Protein AF-A0ABD7SU60-F1 (afdb_monomer_lite)

Secondary structure (DSSP, 8-state):
-HHHHHHHHHHT-TTEEEEEEETTTTEEEEEEEETTEEEEEEEETTTTEEEEEEEPSS-TT-EEEEEEEEHHHHHHHHHTSPPGGGG--

Foldseek 3Di:
DQLVVLLVLQVPQPFKDFDDQDPVQCWTWIWGDDPQWIWIWTQRSVQQKTWIWTADNVHRVDIDTPGMDGSVVVSVVRVPDDDPVNPPD

Radius of gyration: 13.77 Å; chains: 1; bounding box: 45×27×39 Å

pLDDT: mean 84.89, std 10.17, range [49.31, 96.88]

Sequence (89 aa):
MRNKNLFQALESMPTVCVCQFDEDTNSIGISFDYIGVIYTAYIDVDTQSGELLRHDKEDPTLIENLGTVVADDLISFFARLPSVESILK

Structure (mmCIF, N/CA/C/O backbone):
data_AF-A0ABD7SU60-F1
#
_entry.id   AF-A0ABD7SU60-F1
#
loop_
_atom_site.group_PDB
_atom_site.id
_atom_site.type_symbol
_atom_site.label_atom_id
_atom_site.label_alt_id
_atom_site.label_comp_id
_atom_site.label_asym_id
_atom_site.label_entity_id
_atom_site.label_seq_id
_atom_site.pdbx_PDB_ins_code
_atom_site.Cartn_x
_atom_site.Cartn_y
_atom_site.Cartn_z
_atom_site.occupancy
_atom_site.B_iso_or_equiv
_atom_site.auth_seq_id
_atom_site.auth_comp_id
_atom_site.auth_asym_id
_atom_site.auth_atom_id
_atom_site.pdbx_PDB_model_num
ATOM 1 N N . MET A 1 1 ? 7.380 8.083 -18.824 1.00 49.31 1 MET A N 1
ATOM 2 C CA . MET A 1 1 ? 5.973 8.528 -18.998 1.00 49.31 1 MET A CA 1
ATOM 3 C C . MET A 1 1 ? 4.969 7.653 -18.244 1.00 49.31 1 MET A C 1
ATOM 5 O O . MET A 1 1 ? 4.038 8.230 -17.710 1.00 49.31 1 MET A O 1
ATOM 9 N N . ARG A 1 2 ? 5.152 6.323 -18.123 1.00 51.47 2 ARG A N 1
ATOM 10 C CA . ARG A 1 2 ? 4.261 5.450 -17.321 1.00 51.47 2 ARG A CA 1
ATOM 11 C C . ARG A 1 2 ? 4.191 5.820 -15.829 1.00 51.47 2 ARG A C 1
ATOM 13 O O . ARG A 1 2 ? 3.098 5.884 -15.283 1.00 51.47 2 ARG A O 1
ATOM 20 N N . ASN A 1 3 ? 5.323 6.178 -15.225 1.00 57.66 3 ASN A N 1
ATOM 21 C CA . ASN A 1 3 ? 5.437 6.457 -13.785 1.00 57.66 3 ASN A CA 1
ATOM 22 C C . ASN A 1 3 ? 4.596 7.668 -13.337 1.00 57.66 3 ASN A C 1
ATOM 24 O O . ASN A 1 3 ? 4.025 7.657 -12.254 1.00 57.66 3 ASN A O 1
ATOM 28 N N . LYS A 1 4 ? 4.457 8.694 -14.196 1.00 61.81 4 LYS A N 1
ATOM 29 C CA . LYS A 1 4 ? 3.640 9.882 -13.891 1.00 61.81 4 LYS A CA 1
ATOM 30 C C . LYS A 1 4 ? 2.145 9.566 -13.830 1.00 61.81 4 LYS A C 1
ATOM 32 O O . LYS A 1 4 ? 1.456 10.159 -13.015 1.00 61.81 4 LYS A O 1
ATOM 37 N N . ASN A 1 5 ? 1.658 8.633 -14.651 1.00 78.88 5 ASN A N 1
ATOM 38 C CA . ASN A 1 5 ? 0.229 8.324 -14.713 1.00 78.88 5 ASN A CA 1
ATOM 39 C C . ASN A 1 5 ? -0.241 7.551 -13.477 1.00 78.88 5 ASN A C 1
ATOM 41 O O . ASN A 1 5 ? -1.300 7.859 -12.945 1.00 78.88 5 ASN A O 1
ATOM 45 N N . LEU A 1 6 ? 0.551 6.578 -13.012 1.00 80.38 6 LEU A N 1
ATOM 46 C CA . LEU A 1 6 ? 0.213 5.809 -11.813 1.00 80.38 6 LEU A CA 1
ATOM 47 C C . LEU A 1 6 ? 0.263 6.689 -10.559 1.00 80.38 6 LEU A C 1
ATOM 49 O O . LEU A 1 6 ? -0.673 6.675 -9.765 1.00 80.38 6 LEU A O 1
ATOM 53 N N . PHE A 1 7 ? 1.309 7.508 -10.425 1.00 82.19 7 PHE A N 1
ATOM 54 C CA . PHE A 1 7 ? 1.420 8.468 -9.329 1.00 82.19 7 PHE A CA 1
ATOM 55 C C . PHE A 1 7 ? 0.227 9.431 -9.298 1.00 82.19 7 PHE A C 1
ATOM 57 O O . PHE A 1 7 ? -0.417 9.558 -8.267 1.00 82.19 7 PHE A O 1
ATOM 64 N N . GLN A 1 8 ? -0.123 10.042 -10.436 1.00 82.56 8 GLN A N 1
ATOM 65 C CA . GLN A 1 8 ? -1.268 10.957 -10.530 1.00 82.56 8 GLN A CA 1
ATOM 66 C C . GLN A 1 8 ? -2.605 10.272 -10.222 1.00 82.56 8 GLN A C 1
ATOM 68 O O . GLN A 1 8 ? -3.466 10.873 -9.584 1.00 82.56 8 GLN A O 1
ATOM 73 N N . ALA A 1 9 ? -2.790 9.021 -10.657 1.00 82.56 9 ALA A N 1
ATOM 74 C CA . ALA A 1 9 ? -3.998 8.261 -10.351 1.00 82.56 9 ALA A CA 1
ATOM 75 C C . ALA A 1 9 ? -4.140 8.027 -8.839 1.00 82.56 9 ALA A C 1
ATOM 77 O O . ALA A 1 9 ? -5.204 8.290 -8.282 1.00 82.56 9 ALA A O 1
ATOM 78 N N . LEU A 1 10 ? -3.062 7.603 -8.173 1.00 81.62 10 LEU A N 1
ATOM 79 C CA . LEU A 1 10 ? -3.026 7.397 -6.722 1.00 81.62 10 LEU A CA 1
ATOM 80 C C . LEU A 1 10 ? -3.164 8.716 -5.944 1.00 81.62 10 LEU A C 1
ATOM 82 O O . LEU A 1 10 ? -3.903 8.769 -4.969 1.00 81.62 10 LEU A O 1
ATOM 86 N N . GLU A 1 11 ? -2.521 9.792 -6.402 1.00 82.50 11 GLU A N 1
ATOM 87 C CA . GLU A 1 11 ? -2.560 11.124 -5.775 1.00 82.50 11 GLU A CA 1
ATOM 88 C C . GLU A 1 11 ? -3.953 11.762 -5.850 1.00 82.50 11 GLU A C 1
ATOM 90 O O . GLU A 1 11 ? -4.347 12.520 -4.968 1.00 82.50 11 GLU A O 1
ATOM 95 N N . SER A 1 12 ? -4.731 11.434 -6.883 1.00 81.12 12 SER A N 1
ATOM 96 C CA . SER A 1 12 ? -6.092 11.952 -7.048 1.00 81.12 12 SER A CA 1
ATOM 97 C C . SER A 1 12 ? -7.128 11.339 -6.094 1.00 81.12 12 SER A C 1
ATOM 99 O O . SER A 1 12 ? -8.276 11.789 -6.076 1.00 81.12 12 SER A O 1
ATOM 101 N N . MET A 1 13 ? -6.761 10.322 -5.305 1.00 80.75 13 MET A N 1
ATOM 102 C CA . MET A 1 13 ? -7.684 9.645 -4.394 1.00 80.75 13 MET A CA 1
ATOM 103 C C . MET A 1 13 ? -7.821 10.400 -3.065 1.00 80.75 13 MET A C 1
ATOM 105 O O . MET A 1 13 ? -6.845 10.507 -2.327 1.00 80.75 13 MET A O 1
ATOM 109 N N . PRO A 1 14 ? -9.032 10.840 -2.677 1.00 68.62 14 PRO A N 1
ATOM 110 C CA . PRO A 1 14 ? -9.223 11.703 -1.506 1.00 68.62 14 PRO A CA 1
ATOM 111 C C . PRO A 1 14 ? -8.769 11.102 -0.168 1.00 68.62 14 PRO A C 1
ATOM 113 O O . PRO A 1 14 ? -8.457 11.836 0.765 1.00 68.62 14 PRO A O 1
ATOM 116 N N . THR A 1 15 ? -8.777 9.774 -0.052 1.00 74.75 15 THR A N 1
ATOM 117 C CA . THR A 1 15 ? -8.467 9.032 1.181 1.00 74.75 15 THR A CA 1
ATOM 118 C C . THR A 1 15 ? -7.072 8.411 1.181 1.00 74.75 15 THR A C 1
ATOM 120 O O . THR A 1 15 ? -6.698 7.775 2.164 1.00 74.75 15 THR A O 1
ATOM 123 N N . VAL A 1 16 ? -6.313 8.564 0.092 1.00 78.38 16 VAL A N 1
ATOM 124 C CA . VAL A 1 16 ? -4.963 8.009 -0.034 1.00 78.38 16 VAL A CA 1
ATOM 125 C C . VAL A 1 16 ? -3.953 9.139 0.034 1.00 78.38 16 VAL A C 1
ATOM 127 O O . VAL A 1 16 ? -3.939 10.045 -0.792 1.00 78.38 16 VAL A O 1
ATOM 130 N N . CYS A 1 17 ? -3.059 9.054 1.008 1.00 77.62 17 CYS A N 1
ATOM 131 C CA . CYS A 1 17 ? -1.851 9.852 1.036 1.00 77.62 17 CYS A CA 1
ATOM 132 C C . CYS A 1 17 ? -0.789 9.137 0.198 1.00 77.62 17 CYS A C 1
ATOM 134 O O . CYS A 1 17 ? -0.290 8.077 0.579 1.00 77.62 17 CYS A O 1
ATOM 136 N N . VAL A 1 18 ? -0.407 9.720 -0.935 1.00 74.56 18 VAL A N 1
ATOM 137 C CA . VAL A 1 18 ? 0.794 9.283 -1.654 1.00 74.56 18 VAL A CA 1
ATOM 138 C C . VAL A 1 18 ? 2.002 9.882 -0.946 1.00 74.56 18 VAL A C 1
ATOM 140 O O . 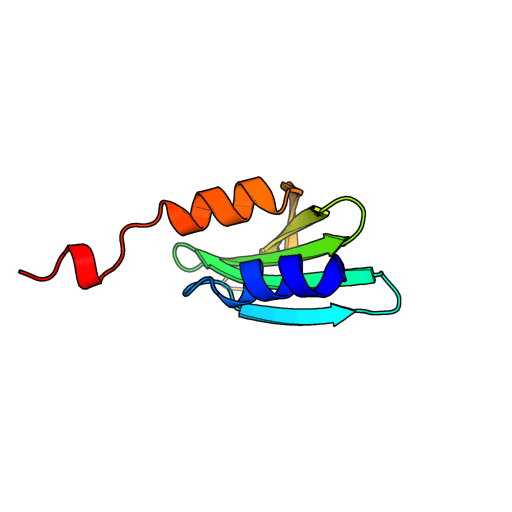VAL A 1 18 ? 2.167 11.099 -0.904 1.00 74.56 18 VAL A O 1
ATOM 143 N N . CYS A 1 19 ? 2.818 9.029 -0.331 1.00 67.88 19 CYS A N 1
ATOM 144 C CA . CYS A 1 19 ? 3.900 9.470 0.540 1.00 67.88 19 CYS A CA 1
ATOM 145 C C . CYS A 1 19 ? 5.149 9.846 -0.258 1.00 67.88 19 CYS A C 1
ATOM 147 O O . CYS A 1 19 ? 5.723 10.906 -0.016 1.00 67.88 19 CYS A O 1
ATOM 149 N N . GLN A 1 20 ? 5.588 8.989 -1.189 1.00 72.25 20 GLN A N 1
ATOM 150 C CA . GLN A 1 20 ? 6.842 9.197 -1.917 1.00 72.25 20 GLN A CA 1
ATOM 151 C C . GLN A 1 20 ? 6.971 8.266 -3.133 1.00 72.25 20 GLN A C 1
ATOM 153 O O . GLN A 1 20 ? 6.502 7.130 -3.100 1.00 72.25 20 GLN A O 1
ATOM 158 N N . PHE A 1 21 ? 7.648 8.733 -4.186 1.00 81.25 21 PHE A N 1
ATOM 159 C CA . PHE A 1 21 ? 8.246 7.859 -5.198 1.00 81.25 21 PHE A CA 1
ATOM 160 C C . PHE A 1 21 ? 9.684 7.539 -4.782 1.00 81.25 21 PHE A C 1
ATOM 162 O O . PHE A 1 21 ? 10.487 8.455 -4.599 1.00 81.25 21 PHE A O 1
ATOM 169 N N . ASP A 1 22 ? 9.980 6.258 -4.605 1.00 83.56 22 ASP A N 1
ATOM 170 C CA . ASP A 1 22 ? 11.316 5.758 -4.311 1.00 83.56 22 ASP A CA 1
ATOM 171 C C . ASP A 1 22 ? 11.993 5.329 -5.620 1.00 83.56 22 ASP A C 1
ATOM 173 O O . ASP A 1 22 ? 11.558 4.385 -6.284 1.00 83.56 22 ASP A O 1
ATOM 177 N N . GLU A 1 23 ? 13.038 6.064 -6.010 1.00 81.38 23 GLU A N 1
ATOM 178 C CA . GLU A 1 23 ? 13.786 5.819 -7.246 1.00 81.38 23 GLU A CA 1
ATOM 179 C C . GLU A 1 23 ? 14.623 4.536 -7.175 1.00 81.38 23 GLU A C 1
ATOM 181 O O . GLU A 1 23 ? 14.817 3.891 -8.207 1.00 81.38 23 GLU A O 1
ATOM 186 N N . ASP A 1 24 ? 15.073 4.135 -5.981 1.00 84.06 24 ASP A N 1
ATOM 187 C CA . ASP A 1 24 ? 15.946 2.971 -5.801 1.00 84.06 24 ASP A CA 1
ATOM 188 C C . ASP A 1 24 ? 15.166 1.663 -5.975 1.00 84.06 24 ASP A C 1
ATOM 190 O O . ASP A 1 24 ? 15.670 0.691 -6.543 1.00 84.06 24 ASP A O 1
ATOM 194 N N . THR A 1 25 ? 13.915 1.646 -5.512 1.00 84.62 25 THR A N 1
ATOM 195 C CA . THR A 1 25 ? 13.009 0.492 -5.612 1.00 84.62 25 THR A CA 1
ATOM 196 C C . THR A 1 25 ? 11.984 0.624 -6.739 1.00 84.62 25 THR A C 1
ATOM 198 O O . THR A 1 25 ? 11.138 -0.255 -6.893 1.00 84.62 25 THR A O 1
ATOM 201 N N . ASN A 1 26 ? 12.030 1.714 -7.516 1.00 88.25 26 ASN A N 1
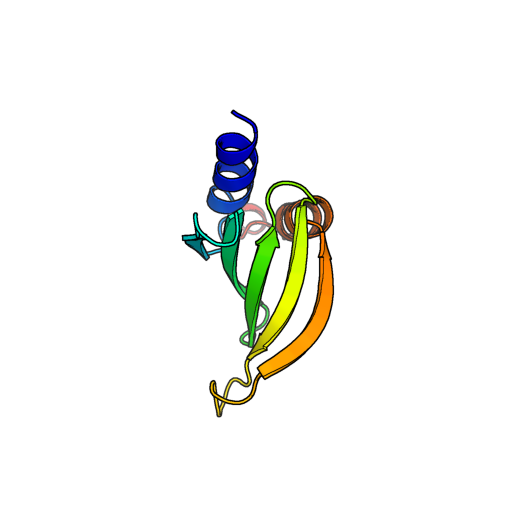ATOM 202 C CA . ASN A 1 26 ? 11.043 2.070 -8.544 1.00 88.25 26 ASN A CA 1
ATOM 203 C C . ASN A 1 26 ? 9.589 1.903 -8.055 1.00 88.25 26 ASN A C 1
ATOM 205 O O . ASN A 1 26 ? 8.723 1.408 -8.780 1.00 88.25 26 ASN A O 1
ATOM 209 N N . SER A 1 27 ? 9.327 2.296 -6.808 1.00 89.44 27 SER A N 1
ATOM 210 C CA . SER A 1 27 ? 8.063 2.031 -6.121 1.00 89.44 27 SER A CA 1
ATOM 211 C C . SER A 1 27 ? 7.388 3.314 -5.648 1.00 89.44 27 SER A C 1
ATOM 213 O O . SER A 1 27 ? 8.033 4.302 -5.302 1.00 89.44 27 SER A O 1
ATOM 215 N N . ILE A 1 28 ? 6.058 3.309 -5.617 1.00 90.88 28 ILE A N 1
ATOM 216 C CA . ILE A 1 28 ? 5.244 4.391 -5.063 1.00 90.88 28 ILE A CA 1
ATOM 217 C C . ILE A 1 28 ? 4.742 3.950 -3.693 1.00 90.88 28 ILE A C 1
ATOM 219 O O . ILE A 1 28 ? 3.934 3.027 -3.583 1.00 90.88 28 ILE A O 1
ATOM 223 N N . GLY A 1 29 ? 5.218 4.625 -2.651 1.00 91.75 29 GLY A N 1
ATOM 224 C CA . GLY A 1 29 ? 4.735 4.451 -1.290 1.00 91.75 29 GLY A CA 1
ATOM 225 C C . GLY A 1 29 ? 3.399 5.161 -1.099 1.00 91.75 29 GLY A C 1
ATOM 226 O O . GLY A 1 29 ? 3.296 6.373 -1.305 1.00 91.75 29 GLY A O 1
ATOM 227 N N . ILE A 1 30 ? 2.389 4.416 -0.672 1.00 91.62 30 ILE A N 1
ATOM 228 C CA . ILE A 1 30 ? 1.066 4.930 -0.327 1.00 91.62 30 ILE A CA 1
ATOM 229 C C . ILE A 1 30 ? 0.722 4.604 1.123 1.00 91.62 30 ILE A C 1
ATOM 231 O O . ILE A 1 30 ? 1.130 3.571 1.656 1.00 91.62 30 ILE A O 1
ATOM 235 N N . SER A 1 31 ? -0.064 5.478 1.740 1.00 91.50 31 SER A 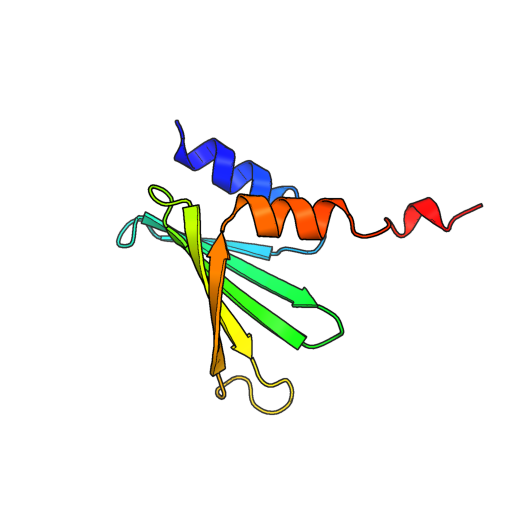N 1
ATOM 236 C CA . SER A 1 31 ? -0.640 5.297 3.067 1.00 91.50 31 SER A CA 1
ATOM 237 C C . SER A 1 31 ? -2.096 5.746 3.065 1.00 91.50 31 SER A C 1
ATOM 239 O O . SER A 1 31 ? -2.435 6.748 2.437 1.00 91.50 31 SER A O 1
ATOM 241 N N . PHE A 1 32 ? -2.974 5.017 3.744 1.00 89.56 32 PHE A N 1
ATOM 242 C CA . PHE A 1 32 ? -4.377 5.401 3.880 1.00 89.56 32 PHE A CA 1
ATOM 243 C C . PHE A 1 32 ? -4.970 4.911 5.199 1.00 89.56 32 PHE A C 1
ATOM 245 O O . PHE A 1 32 ? -4.591 3.859 5.714 1.00 89.56 32 PHE A O 1
ATOM 252 N N . ASP A 1 33 ? -5.929 5.672 5.729 1.00 88.62 33 ASP A N 1
ATOM 253 C CA . ASP A 1 33 ? -6.782 5.228 6.832 1.00 88.62 33 ASP A CA 1
ATOM 254 C C . ASP A 1 33 ? -8.053 4.598 6.261 1.00 88.62 33 ASP A C 1
ATOM 256 O O . ASP A 1 33 ? -8.724 5.180 5.402 1.00 88.62 33 ASP A O 1
ATOM 260 N N . TYR A 1 34 ? -8.391 3.405 6.743 1.00 87.12 34 TYR A N 1
ATOM 261 C CA . TYR A 1 34 ? -9.666 2.774 6.450 1.00 87.12 34 TYR A CA 1
ATOM 262 C C . TYR A 1 34 ? -10.279 2.192 7.723 1.00 87.12 34 TYR A C 1
ATOM 264 O O . TYR A 1 34 ? -9.747 1.260 8.325 1.00 87.12 34 TYR A O 1
ATOM 272 N N . ILE A 1 35 ? -11.431 2.745 8.119 1.00 87.00 35 ILE A N 1
ATOM 273 C CA . ILE A 1 35 ? -12.172 2.363 9.335 1.00 87.00 35 ILE A CA 1
ATOM 274 C C . ILE A 1 35 ? -11.284 2.526 10.592 1.00 87.00 35 ILE A C 1
ATOM 276 O O . ILE A 1 35 ? -11.345 1.748 11.541 1.00 87.00 35 ILE A O 1
ATOM 280 N N . GLY A 1 36 ? -10.447 3.571 10.623 1.00 85.19 36 GLY A N 1
ATOM 281 C CA . GLY A 1 36 ? -9.594 3.889 11.768 1.00 85.19 36 GLY A CA 1
ATOM 282 C C . GLY A 1 36 ? -8.399 2.954 11.941 1.00 85.19 36 GLY A C 1
ATOM 283 O O . GLY A 1 36 ? -7.885 2.851 13.058 1.00 85.19 36 GLY A O 1
ATOM 284 N N . VAL A 1 37 ? -8.010 2.256 10.871 1.00 89.56 37 VAL A N 1
ATOM 285 C CA . VAL A 1 37 ? -6.811 1.421 10.775 1.00 89.56 37 VAL A CA 1
ATOM 286 C C . VAL A 1 37 ? -5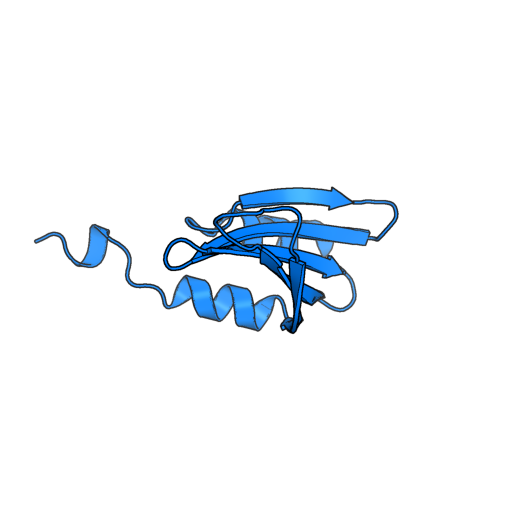.948 1.963 9.640 1.00 89.56 37 VAL A C 1
ATOM 288 O O . VAL A 1 37 ? -6.459 2.245 8.555 1.00 89.56 37 VAL A O 1
ATOM 291 N N . ILE A 1 38 ? -4.647 2.100 9.892 1.00 91.75 38 ILE A N 1
ATOM 292 C CA . ILE A 1 38 ? -3.685 2.602 8.909 1.00 91.75 38 ILE A CA 1
ATOM 293 C C . ILE A 1 38 ? -3.153 1.435 8.084 1.00 91.75 38 ILE A C 1
ATOM 295 O O . ILE A 1 38 ? -2.772 0.391 8.619 1.00 91.75 38 ILE A O 1
ATOM 299 N N . TYR A 1 39 ? -3.087 1.648 6.776 1.00 93.75 39 TYR A N 1
ATOM 300 C CA . TYR A 1 39 ? -2.498 0.724 5.823 1.00 93.75 39 TYR A CA 1
ATOM 301 C C . TYR A 1 39 ? -1.414 1.424 5.020 1.00 93.75 39 TYR A C 1
ATOM 303 O O . TYR A 1 39 ? -1.540 2.605 4.699 1.00 93.75 39 TYR A O 1
ATOM 311 N N . THR A 1 40 ? -0.373 0.685 4.651 1.00 94.31 40 THR A N 1
ATOM 312 C CA . THR A 1 40 ? 0.658 1.156 3.721 1.00 94.31 40 THR A CA 1
ATOM 313 C C . THR A 1 40 ? 0.933 0.119 2.652 1.00 94.31 40 THR A C 1
ATOM 315 O O . THR A 1 40 ? 0.866 -1.078 2.923 1.00 94.31 40 THR A O 1
ATOM 318 N N . ALA A 1 41 ? 1.306 0.568 1.460 1.00 94.00 41 ALA A N 1
ATOM 319 C CA . ALA A 1 41 ? 1.830 -0.307 0.421 1.00 94.00 41 ALA A CA 1
ATOM 320 C C . ALA A 1 41 ? 2.926 0.403 -0.374 1.00 94.00 41 ALA A C 1
ATOM 322 O O . ALA A 1 41 ? 2.895 1.623 -0.536 1.00 94.00 41 ALA A O 1
ATOM 323 N N . TYR A 1 42 ? 3.874 -0.374 -0.886 1.00 93.50 42 TYR A N 1
ATOM 324 C CA . TYR A 1 42 ? 4.901 0.088 -1.817 1.00 93.50 42 TYR A CA 1
ATOM 325 C C . TYR A 1 42 ? 4.622 -0.566 -3.164 1.00 93.50 42 TYR A C 1
ATOM 327 O O . TYR A 1 42 ? 4.847 -1.761 -3.332 1.00 93.50 42 TYR A O 1
ATOM 335 N N . ILE A 1 43 ? 4.040 0.201 -4.083 1.00 93.25 43 ILE A N 1
ATOM 336 C CA . ILE A 1 43 ? 3.592 -0.295 -5.383 1.00 93.25 43 ILE A CA 1
ATOM 337 C C . ILE A 1 43 ? 4.726 -0.140 -6.388 1.00 93.25 43 ILE A C 1
ATOM 339 O O . ILE A 1 43 ? 5.033 0.981 -6.797 1.00 93.25 43 ILE A O 1
ATOM 343 N N . ASP A 1 44 ? 5.317 -1.252 -6.806 1.00 92.81 44 ASP A N 1
ATOM 344 C CA . ASP A 1 44 ? 6.307 -1.276 -7.879 1.00 92.81 44 ASP A CA 1
ATOM 345 C C . ASP A 1 44 ? 5.668 -0.779 -9.185 1.00 92.81 44 ASP A C 1
ATOM 347 O O . ASP A 1 44 ? 4.570 -1.194 -9.566 1.00 92.81 44 ASP A O 1
ATOM 351 N N . VAL A 1 45 ? 6.327 0.155 -9.869 1.00 89.44 45 VAL A N 1
ATOM 352 C CA . VAL A 1 45 ? 5.736 0.849 -11.022 1.00 89.44 45 VAL A CA 1
ATOM 353 C C . VAL A 1 45 ? 5.646 -0.040 -12.266 1.00 89.44 45 VAL A C 1
ATOM 355 O O . VAL A 1 45 ? 4.764 0.172 -13.107 1.00 89.44 45 VAL A O 1
ATOM 358 N N . ASP A 1 46 ? 6.528 -1.029 -12.398 1.00 90.06 46 ASP A N 1
ATOM 359 C CA . ASP A 1 46 ? 6.585 -1.891 -13.579 1.00 90.06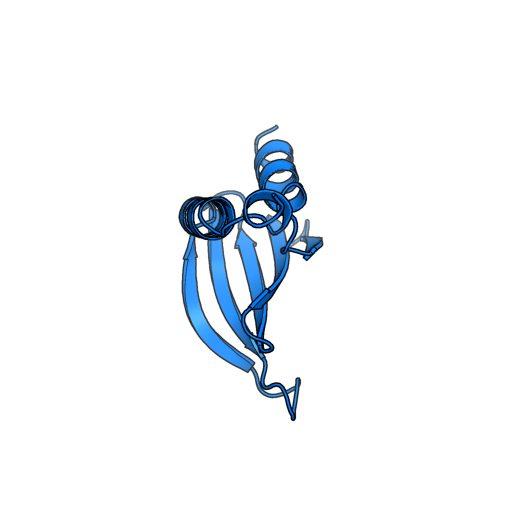 46 ASP A CA 1
ATOM 360 C C . ASP A 1 46 ? 5.530 -3.001 -13.522 1.00 90.06 46 ASP A C 1
ATOM 362 O O . ASP A 1 46 ? 4.870 -3.292 -14.523 1.00 90.06 46 ASP A O 1
ATOM 366 N N . THR A 1 47 ? 5.340 -3.589 -12.342 1.00 93.44 47 THR A N 1
ATOM 367 C CA . THR A 1 47 ? 4.368 -4.654 -12.066 1.00 93.44 47 THR A CA 1
ATOM 368 C C . THR A 1 47 ? 3.017 -4.124 -11.598 1.00 93.44 47 THR A C 1
ATOM 370 O O . THR A 1 47 ? 2.024 -4.843 -11.681 1.00 93.44 47 THR A O 1
ATOM 373 N N . GLN A 1 48 ? 2.970 -2.877 -11.123 1.00 92.69 48 GLN A N 1
ATOM 374 C CA . GLN A 1 48 ? 1.802 -2.245 -10.502 1.00 92.69 48 GLN A CA 1
ATOM 375 C C . GLN A 1 48 ? 1.266 -3.015 -9.295 1.00 92.69 48 GLN A C 1
ATOM 377 O O . GLN A 1 48 ? 0.063 -3.016 -9.030 1.00 92.69 48 GLN A O 1
ATOM 382 N N . SER A 1 49 ? 2.155 -3.676 -8.559 1.00 95.12 49 SER A N 1
ATOM 383 C CA . SER A 1 49 ? 1.797 -4.502 -7.413 1.00 95.12 49 SER A CA 1
ATOM 384 C C . SER A 1 49 ? 2.694 -4.217 -6.217 1.00 95.12 49 SER A C 1
ATOM 386 O O . SER A 1 49 ? 3.804 -3.713 -6.369 1.00 95.12 49 SER A O 1
ATOM 388 N N . GLY A 1 50 ? 2.198 -4.513 -5.021 1.00 95.06 50 GLY A N 1
ATOM 389 C CA . GLY A 1 50 ? 2.938 -4.321 -3.780 1.00 95.06 50 GLY A CA 1
ATOM 390 C C . GLY A 1 50 ? 2.323 -5.094 -2.625 1.00 95.06 50 GLY A C 1
ATOM 391 O O . GLY A 1 50 ? 1.210 -5.608 -2.731 1.00 95.06 50 GLY A O 1
ATOM 392 N N . GLU A 1 51 ? 3.040 -5.185 -1.513 1.00 96.62 51 GLU A N 1
ATOM 393 C CA . GLU A 1 51 ? 2.504 -5.775 -0.286 1.00 96.62 51 GLU A CA 1
ATOM 394 C C . GLU A 1 51 ? 1.626 -4.761 0.449 1.00 96.62 51 GLU A C 1
ATOM 396 O O . GLU A 1 51 ? 2.020 -3.608 0.635 1.00 96.62 51 GLU A O 1
ATOM 401 N N . LEU A 1 52 ? 0.439 -5.191 0.873 1.00 96.62 52 LEU A N 1
ATOM 402 C CA . LEU A 1 52 ? -0.446 -4.406 1.718 1.00 96.62 52 LEU A CA 1
ATOM 403 C C . LEU A 1 52 ? -0.134 -4.704 3.181 1.00 96.62 52 LEU A C 1
ATOM 405 O O . LEU A 1 52 ? -0.318 -5.820 3.666 1.00 96.62 52 LEU A O 1
ATOM 409 N N . LEU A 1 53 ? 0.305 -3.677 3.891 1.00 96.19 53 LEU A N 1
ATOM 410 C CA . LEU A 1 53 ? 0.706 -3.756 5.283 1.00 96.19 53 LEU A CA 1
ATOM 411 C C . LEU A 1 53 ? -0.344 -3.062 6.149 1.00 96.19 53 LEU A C 1
ATOM 413 O O . LEU A 1 53 ? -0.700 -1.914 5.886 1.00 96.19 53 LEU A O 1
ATOM 417 N N . ARG A 1 54 ? -0.832 -3.748 7.181 1.00 95.38 54 ARG A N 1
ATOM 418 C CA . ARG A 1 54 ? -1.717 -3.200 8.212 1.00 95.38 54 ARG A CA 1
ATOM 419 C C . ARG A 1 54 ? -0.895 -2.814 9.430 1.00 95.38 54 ARG A C 1
ATOM 421 O O . ARG A 1 54 ? -0.118 -3.626 9.923 1.00 95.38 54 ARG A O 1
ATOM 428 N N . HIS A 1 55 ? -1.124 -1.613 9.938 1.00 94.06 55 HIS A N 1
ATOM 429 C CA . HIS A 1 55 ? -0.507 -1.120 11.165 1.00 94.06 55 HIS A CA 1
ATOM 430 C C . HIS A 1 55 ? -1.480 -1.294 12.323 1.00 94.06 55 HIS A C 1
ATOM 432 O O . HIS A 1 55 ? -2.674 -1.005 12.184 1.00 94.06 55 HIS A O 1
ATOM 438 N N . ASP A 1 56 ? -0.986 -1.774 13.461 1.00 91.38 56 ASP A N 1
ATOM 439 C CA . ASP A 1 56 ? -1.779 -1.762 14.683 1.00 91.38 56 ASP A CA 1
ATOM 440 C C . ASP A 1 56 ? -1.999 -0.317 15.162 1.00 91.38 56 ASP A C 1
ATOM 442 O O . ASP A 1 56 ? -1.130 0.552 15.063 1.00 91.38 56 ASP A O 1
ATOM 446 N N . LYS A 1 57 ? -3.216 -0.042 15.637 1.00 84.62 57 LYS A N 1
ATOM 447 C CA . LYS A 1 57 ? -3.639 1.305 16.028 1.00 84.62 57 LYS A CA 1
ATOM 448 C C . LYS A 1 57 ? -3.050 1.736 17.372 1.00 84.62 57 LYS A C 1
ATOM 450 O O . LYS A 1 57 ? -2.881 2.932 17.606 1.00 84.62 57 LYS A O 1
ATOM 455 N N . GLU A 1 58 ? -2.810 0.783 18.265 1.00 88.25 58 GLU A N 1
ATOM 456 C CA . GLU A 1 58 ? -2.286 1.017 19.609 1.00 88.25 58 GLU A CA 1
ATOM 457 C C . GLU A 1 58 ? -0.754 0.959 19.621 1.00 88.25 58 GLU A C 1
ATOM 459 O O . GLU A 1 58 ? -0.124 1.709 20.369 1.00 88.25 58 GLU A O 1
ATOM 464 N N . ASP A 1 59 ? -0.159 0.136 18.751 1.00 87.25 59 ASP A N 1
ATOM 465 C CA . ASP A 1 59 ? 1.289 0.030 18.563 1.00 87.25 59 ASP A CA 1
ATOM 466 C C . ASP A 1 59 ? 1.684 0.039 17.069 1.00 87.25 59 ASP A C 1
ATOM 468 O O . ASP A 1 59 ? 1.751 -1.013 16.433 1.00 87.25 59 ASP A O 1
ATOM 472 N N . PRO A 1 60 ? 2.041 1.202 16.491 1.00 79.50 60 PRO A N 1
ATOM 473 C CA . PRO A 1 60 ? 2.392 1.311 15.072 1.00 79.50 60 PRO A CA 1
ATOM 474 C C . PRO A 1 60 ? 3.686 0.574 14.685 1.00 79.50 60 PRO A C 1
ATOM 476 O O . PRO A 1 60 ? 4.034 0.536 13.507 1.00 79.50 60 PRO A O 1
ATOM 479 N N . THR A 1 61 ? 4.427 0.002 15.642 1.00 86.88 61 THR A N 1
ATOM 480 C CA . THR A 1 61 ? 5.572 -0.869 15.331 1.00 86.88 61 THR A CA 1
ATOM 481 C C . THR A 1 61 ? 5.143 -2.288 14.951 1.00 86.88 61 THR A C 1
ATOM 483 O O . THR A 1 61 ? 5.926 -3.026 14.347 1.00 86.88 61 THR A O 1
ATOM 486 N N . LEU A 1 62 ? 3.899 -2.668 15.258 1.00 90.19 62 LEU A N 1
ATOM 487 C CA . LEU A 1 62 ? 3.318 -3.945 14.868 1.00 90.19 62 LEU A CA 1
ATOM 488 C C . LEU A 1 62 ? 2.707 -3.832 13.470 1.00 90.19 62 LEU A C 1
ATOM 490 O O . LEU A 1 62 ? 1.671 -3.198 13.262 1.00 90.19 62 LEU A O 1
ATOM 494 N N . ILE A 1 63 ? 3.366 -4.488 12.515 1.00 94.62 63 ILE A N 1
ATOM 495 C CA . ILE A 1 63 ? 2.984 -4.494 11.104 1.00 94.62 63 ILE A CA 1
ATOM 496 C C . ILE A 1 63 ? 2.592 -5.914 10.694 1.00 94.62 63 ILE A C 1
ATOM 498 O O . ILE A 1 63 ? 3.377 -6.853 10.839 1.00 94.62 63 ILE A O 1
ATOM 502 N N . GLU A 1 64 ? 1.387 -6.069 10.150 1.00 96.75 64 GLU A N 1
ATOM 503 C CA . GLU A 1 64 ? 0.897 -7.321 9.570 1.00 96.75 64 GLU A CA 1
ATOM 504 C C . GLU A 1 64 ? 0.851 -7.213 8.043 1.00 96.75 64 GLU A C 1
ATOM 506 O O . GLU A 1 64 ? 0.211 -6.319 7.493 1.00 96.75 64 GLU A O 1
ATOM 511 N N . ASN A 1 65 ? 1.501 -8.143 7.344 1.00 96.62 65 ASN A N 1
ATOM 512 C CA . ASN A 1 65 ? 1.388 -8.264 5.892 1.00 96.62 65 ASN A CA 1
ATOM 513 C C . ASN A 1 65 ? 0.101 -9.031 5.542 1.00 96.62 65 ASN A C 1
ATOM 515 O O . ASN A 1 65 ? -0.055 -10.193 5.917 1.00 96.62 65 ASN A O 1
ATOM 519 N N . LEU A 1 66 ? -0.817 -8.373 4.830 1.00 95.69 66 LEU A N 1
ATOM 520 C CA . LEU A 1 66 ? -2.116 -8.922 4.428 1.00 95.69 66 LEU A CA 1
ATOM 521 C C . LEU A 1 66 ? -2.093 -9.602 3.050 1.00 95.69 66 LEU A C 1
ATOM 523 O O . LEU A 1 66 ? -3.094 -10.192 2.641 1.00 95.69 66 LEU A O 1
ATOM 527 N N . GLY A 1 67 ? -0.970 -9.522 2.337 1.00 96.50 67 GLY A N 1
ATOM 528 C CA . GLY A 1 67 ? -0.772 -10.077 1.004 1.00 96.50 67 GLY A CA 1
ATOM 529 C C . GLY A 1 67 ? -0.524 -9.013 -0.061 1.00 96.50 67 GLY A C 1
ATOM 530 O O . GLY A 1 67 ? -0.258 -7.847 0.225 1.00 96.50 67 GLY A O 1
ATOM 531 N N . THR A 1 68 ? -0.593 -9.434 -1.321 1.00 96.88 68 THR A N 1
ATOM 532 C CA . THR A 1 68 ? -0.320 -8.572 -2.475 1.00 96.88 68 THR A CA 1
ATOM 533 C C . THR A 1 68 ? -1.570 -7.813 -2.909 1.00 96.88 68 THR A C 1
ATOM 535 O O . THR A 1 68 ? -2.642 -8.398 -3.054 1.00 96.88 68 THR A O 1
ATOM 538 N N . VAL A 1 69 ? -1.408 -6.522 -3.181 1.00 94.94 69 VAL A N 1
ATOM 539 C CA . VAL A 1 69 ? -2.407 -5.663 -3.816 1.00 94.94 69 VAL A CA 1
ATOM 540 C C . VAL A 1 69 ? -1.904 -5.197 -5.179 1.00 94.94 69 VAL A C 1
ATOM 542 O O . VAL A 1 69 ? -0.704 -5.006 -5.380 1.00 94.94 69 VAL A O 1
ATOM 545 N N . VAL A 1 70 ? -2.832 -5.010 -6.116 1.00 94.12 70 VAL A N 1
ATOM 546 C CA . VAL A 1 70 ? -2.577 -4.424 -7.436 1.00 94.12 70 VAL A CA 1
ATOM 547 C C . VAL A 1 70 ? -3.160 -3.013 -7.470 1.00 94.12 70 VAL A C 1
ATOM 549 O O . VAL A 1 70 ? -4.232 -2.764 -6.913 1.00 94.12 70 VAL A O 1
ATOM 552 N N . ALA A 1 71 ? -2.467 -2.085 -8.128 1.00 90.69 71 ALA A N 1
ATOM 553 C CA . ALA A 1 71 ? -2.859 -0.681 -8.194 1.00 90.69 71 ALA A CA 1
ATOM 554 C C . ALA A 1 71 ? -4.295 -0.484 -8.702 1.00 90.69 71 ALA A C 1
ATOM 556 O O . ALA A 1 71 ? -5.056 0.258 -8.090 1.00 90.69 71 ALA A O 1
ATOM 557 N N . ASP A 1 72 ? -4.684 -1.174 -9.776 1.00 90.25 72 ASP A N 1
ATOM 558 C CA . ASP A 1 72 ? -6.021 -1.056 -10.375 1.00 90.25 72 ASP A CA 1
ATOM 559 C C . ASP A 1 72 ? -7.146 -1.498 -9.429 1.00 90.25 72 ASP A C 1
ATOM 561 O O . ASP A 1 72 ? -8.213 -0.875 -9.399 1.00 90.25 72 ASP A O 1
ATOM 565 N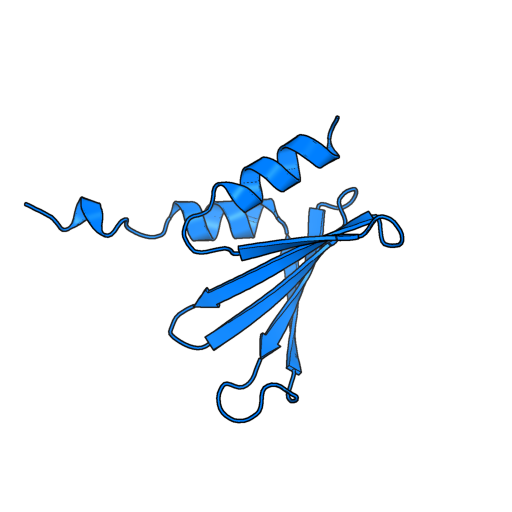 N . ASP A 1 73 ? -6.911 -2.533 -8.619 1.00 91.75 73 ASP A N 1
ATOM 566 C CA . ASP A 1 73 ? -7.878 -2.996 -7.620 1.00 91.75 73 ASP A CA 1
ATOM 567 C C . ASP A 1 73 ? -8.025 -1.975 -6.492 1.00 91.75 73 ASP A C 1
ATOM 569 O O . ASP A 1 73 ? -9.140 -1.681 -6.058 1.00 91.75 73 ASP A O 1
ATOM 573 N N . LEU A 1 74 ? -6.911 -1.377 -6.065 1.00 89.38 74 LEU A N 1
ATOM 574 C CA . LEU A 1 74 ? -6.908 -0.317 -5.067 1.00 89.38 74 LEU A CA 1
ATOM 575 C C . LEU A 1 74 ? -7.621 0.944 -5.583 1.00 89.38 74 LEU A C 1
ATOM 577 O O . LEU A 1 74 ? -8.481 1.496 -4.897 1.00 89.38 74 LEU A O 1
ATOM 581 N N . ILE A 1 75 ? -7.325 1.357 -6.820 1.00 87.94 75 ILE A N 1
ATOM 582 C CA . ILE A 1 75 ? -8.009 2.461 -7.505 1.00 87.94 75 ILE A CA 1
ATOM 583 C C . ILE A 1 75 ? -9.513 2.193 -7.558 1.00 87.94 75 ILE A C 1
ATOM 585 O O . ILE A 1 75 ? -10.321 3.044 -7.181 1.00 87.94 75 ILE A O 1
ATOM 589 N N . SER A 1 76 ? -9.896 0.989 -7.981 1.00 88.62 76 SER A N 1
ATOM 590 C CA . SER A 1 76 ? -11.296 0.580 -8.086 1.00 88.62 76 SER A CA 1
ATOM 591 C C . SER A 1 76 ? -11.999 0.539 -6.731 1.00 88.62 76 SER A C 1
ATOM 593 O O . SER A 1 76 ? -13.180 0.876 -6.647 1.00 88.62 76 SER A O 1
ATOM 595 N N . PHE A 1 77 ? -11.298 0.129 -5.674 1.00 88.50 77 PHE A N 1
ATOM 596 C CA . PHE A 1 77 ? -11.814 0.129 -4.311 1.00 88.50 77 PHE A CA 1
ATOM 597 C C . PHE A 1 77 ? -12.161 1.549 -3.851 1.00 88.50 77 PHE A C 1
ATOM 599 O O . PHE A 1 77 ? -13.304 1.799 -3.466 1.00 88.50 77 PHE A O 1
ATOM 606 N N . PHE A 1 78 ? -11.227 2.496 -3.972 1.00 85.62 78 PHE A N 1
ATOM 607 C CA . PHE A 1 78 ? -11.453 3.879 -3.542 1.00 85.62 78 PHE A CA 1
ATOM 608 C C . PHE A 1 78 ? -12.460 4.626 -4.418 1.00 85.62 78 PHE A C 1
ATOM 610 O O . PHE A 1 78 ? -13.274 5.383 -3.896 1.00 85.62 78 PHE A O 1
ATOM 617 N N . ALA A 1 79 ? -12.491 4.361 -5.727 1.00 83.50 79 ALA A N 1
ATOM 618 C CA . ALA A 1 79 ? -13.478 4.950 -6.634 1.00 83.50 79 ALA A CA 1
ATOM 619 C C . ALA A 1 79 ? -14.928 4.528 -6.322 1.00 83.50 79 ALA A C 1
ATOM 621 O O . ALA A 1 79 ? -15.871 5.207 -6.726 1.00 83.50 79 ALA A O 1
ATOM 622 N N . ARG A 1 80 ? -15.121 3.399 -5.625 1.00 84.62 80 ARG A N 1
ATOM 623 C CA . ARG A 1 80 ? -16.442 2.900 -5.207 1.00 84.62 80 ARG A CA 1
ATOM 624 C C . ARG A 1 80 ? -16.894 3.437 -3.855 1.00 84.62 80 ARG A C 1
ATOM 626 O O . ARG A 1 80 ? -18.047 3.198 -3.489 1.00 84.62 80 ARG A O 1
ATOM 633 N N . LEU A 1 81 ? -16.027 4.115 -3.102 1.00 82.00 81 LEU A N 1
ATOM 634 C CA . LEU A 1 81 ? -16.438 4.693 -1.830 1.00 82.00 81 LEU A CA 1
ATOM 635 C C . LEU A 1 81 ? -17.438 5.826 -2.091 1.00 82.00 81 LEU A C 1
ATOM 637 O O . LEU A 1 81 ? -17.181 6.694 -2.928 1.00 82.00 81 LEU A O 1
ATOM 641 N N . PRO A 1 82 ? -18.592 5.831 -1.404 1.00 75.50 82 PRO A N 1
ATOM 642 C CA . PRO A 1 82 ? -19.549 6.914 -1.543 1.00 75.50 82 PRO A CA 1
ATOM 643 C C . PRO A 1 82 ? -18.900 8.221 -1.084 1.00 75.50 82 PRO A C 1
ATOM 645 O O . PRO A 1 82 ? -18.322 8.287 0.001 1.00 75.50 82 PRO A O 1
ATOM 648 N N . SER A 1 83 ? -19.005 9.267 -1.903 1.00 71.88 83 SER A N 1
ATOM 649 C CA . SER A 1 83 ? -18.525 10.588 -1.508 1.00 71.88 83 SER A CA 1
ATOM 650 C C . SER A 1 83 ? -19.421 11.153 -0.404 1.00 71.88 83 SER A C 1
ATOM 652 O O . SER A 1 83 ? -20.634 10.926 -0.405 1.00 71.88 83 SER A O 1
ATOM 654 N N . VAL A 1 84 ? -18.860 11.903 0.545 1.00 71.31 84 VAL A N 1
ATOM 655 C CA . VAL A 1 84 ? -19.665 12.551 1.598 1.00 71.31 84 VAL A CA 1
ATOM 656 C C . VAL A 1 84 ? -20.632 13.565 0.977 1.00 71.31 84 VAL A C 1
ATOM 658 O O . VAL A 1 84 ? -21.740 13.763 1.457 1.00 71.31 84 VAL A O 1
ATOM 661 N N . GLU A 1 85 ? -20.278 14.150 -0.160 1.00 75.50 85 GLU A N 1
ATOM 662 C CA . GLU A 1 85 ? -21.146 15.035 -0.929 1.00 75.50 85 GLU A CA 1
ATOM 663 C C . GLU A 1 85 ? -22.388 14.307 -1.462 1.00 75.50 85 GLU A C 1
ATOM 665 O O . GLU A 1 85 ? -23.434 14.931 -1.607 1.00 75.50 85 GLU A O 1
ATOM 670 N N . SER A 1 86 ? -22.319 12.989 -1.695 1.00 70.81 86 SER A N 1
ATOM 671 C CA . SER A 1 86 ? -23.463 12.206 -2.186 1.00 70.81 86 SER A CA 1
ATOM 672 C C . SER A 1 86 ? -24.592 12.037 -1.162 1.00 70.81 86 SER A C 1
ATOM 674 O O . SER A 1 86 ? -25.716 11.714 -1.545 1.00 70.81 86 SER A O 1
ATOM 676 N N . ILE A 1 87 ? -24.315 12.260 0.130 1.00 75.81 87 ILE A N 1
ATOM 677 C CA . ILE A 1 87 ? -25.318 12.201 1.206 1.00 75.81 87 ILE A CA 1
ATOM 678 C C . ILE A 1 87 ? -25.891 13.577 1.567 1.00 75.81 87 ILE A C 1
ATOM 680 O O . ILE A 1 87 ? -26.834 13.659 2.360 1.00 75.81 87 ILE A O 1
ATOM 684 N N . LEU A 1 88 ? -25.336 14.654 1.004 1.00 72.62 88 LEU A N 1
ATOM 685 C CA . LEU A 1 88 ? -25.874 16.000 1.162 1.00 72.62 88 LEU A CA 1
ATOM 686 C C . LEU A 1 88 ? -27.129 16.137 0.286 1.00 72.62 88 LEU A C 1
ATOM 688 O O . LEU A 1 88 ? -27.145 15.709 -0.867 1.00 72.62 88 LEU A O 1
ATOM 692 N N . LYS A 1 89 ? -28.196 16.694 0.862 1.00 64.69 89 LYS A N 1
ATOM 693 C CA . LYS A 1 89 ? -29.456 16.992 0.168 1.00 64.69 89 LYS A CA 1
ATOM 694 C C . LYS A 1 89 ? -29.502 18.441 -0.281 1.00 64.69 89 LYS A C 1
ATOM 696 O O . LYS A 1 89 ? -29.050 19.294 0.515 1.00 64.69 89 LYS A O 1
#

Organism: Vibrio cholerae (NCBI:txid666)